Protein AF-A0A8T5B0B8-F1 (afdb_monomer_lite)

Secondary structure (DSSP, 8-state):
-HHHHTT--HHHHHHHHHHHHTTHHHHHHHHHHHHHHHHHHH-SHHHHHHHIIIIIHHHHHH-TTTHHHHHHHHTT-SSHHHHHHHHHHHHHHHHHHTT-GGG-------

Structure (mmCIF, N/CA/C/O backbone):
data_AF-A0A8T5B0B8-F1
#
_entry.id   AF-A0A8T5B0B8-F1
#
loop_
_atom_site.group_PDB
_atom_site.id
_atom_site.type_symbol
_atom_site.label_atom_id
_atom_site.label_alt_id
_atom_site.label_comp_id
_atom_site.label_asym_id
_atom_site.label_entity_id
_atom_site.label_seq_id
_atom_site.pdbx_PDB_ins_code
_atom_site.Cartn_x
_atom_site.Cartn_y
_atom_site.Cartn_z
_atom_site.occupancy
_atom_site.B_iso_or_equiv
_atom_site.auth_seq_id
_atom_site.auth_comp_id
_atom_site.auth_asym_id
_atom_site.auth_atom_id
_atom_site.pdbx_PDB_model_num
ATOM 1 N N . MET A 1 1 ? -1.898 -10.842 -10.927 1.00 92.19 1 MET A N 1
ATOM 2 C CA . MET A 1 1 ? -1.715 -9.387 -11.143 1.00 92.19 1 MET A CA 1
ATOM 3 C C . MET A 1 1 ? -0.298 -9.049 -11.597 1.00 92.19 1 MET A C 1
ATOM 5 O O . MET A 1 1 ? -0.144 -8.093 -12.342 1.00 92.19 1 MET A O 1
ATOM 9 N N . ASP A 1 2 ? 0.703 -9.860 -11.240 1.00 96.19 2 ASP A N 1
ATOM 10 C CA . ASP A 1 2 ? 2.120 -9.634 -11.567 1.00 96.19 2 ASP A CA 1
ATOM 11 C C . ASP A 1 2 ? 2.388 -9.333 -13.053 1.00 96.19 2 ASP A C 1
ATOM 13 O O . ASP A 1 2 ? 3.024 -8.327 -13.340 1.00 96.19 2 ASP A O 1
ATOM 17 N N . VAL A 1 3 ? 1.784 -10.089 -13.983 1.00 97.06 3 VAL A N 1
ATOM 18 C CA . VAL A 1 3 ? 1.947 -9.873 -15.439 1.00 97.06 3 VAL A CA 1
ATOM 19 C C . VAL A 1 3 ?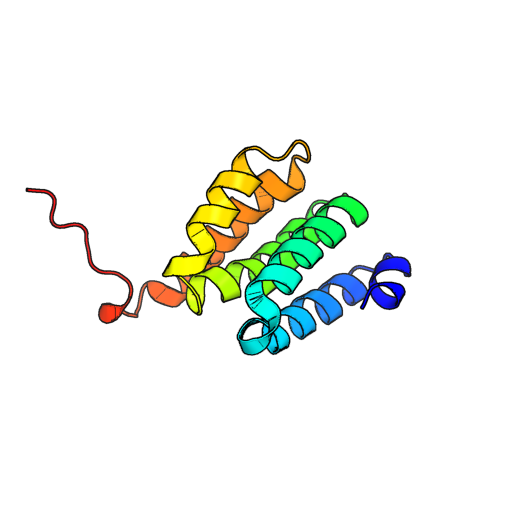 1.508 -8.479 -15.917 1.00 97.06 3 VAL A C 1
ATOM 21 O O . VAL A 1 3 ? 2.030 -7.966 -16.899 1.00 97.06 3 VAL A O 1
ATOM 24 N N . ILE A 1 4 ? 0.550 -7.847 -15.226 1.00 96.88 4 ILE A N 1
ATOM 25 C CA . ILE A 1 4 ? 0.096 -6.485 -15.543 1.00 96.88 4 ILE A CA 1
ATOM 26 C C . ILE A 1 4 ? 1.134 -5.468 -15.050 1.00 96.88 4 ILE A C 1
ATOM 28 O O . ILE A 1 4 ? 1.401 -4.484 -15.733 1.00 96.88 4 ILE A O 1
ATOM 32 N N . ILE A 1 5 ? 1.738 -5.715 -13.883 1.00 97.19 5 ILE A N 1
ATOM 33 C CA . ILE A 1 5 ? 2.814 -4.876 -13.339 1.00 97.19 5 ILE A CA 1
ATOM 34 C C . ILE A 1 5 ? 4.102 -5.015 -14.159 1.00 97.19 5 ILE A C 1
ATOM 36 O O . ILE A 1 5 ? 4.807 -4.027 -14.338 1.00 97.19 5 ILE A O 1
ATOM 40 N N . ASP A 1 6 ? 4.384 -6.204 -14.699 1.00 96.44 6 ASP A N 1
ATOM 41 C CA . ASP A 1 6 ? 5.529 -6.465 -15.588 1.00 96.44 6 ASP A CA 1
ATOM 42 C C . ASP A 1 6 ? 5.501 -5.652 -16.889 1.00 96.44 6 ASP A C 1
ATOM 44 O O . ASP A 1 6 ? 6.539 -5.459 -17.512 1.00 96.44 6 ASP A O 1
ATOM 48 N N . TYR A 1 7 ? 4.335 -5.147 -17.299 1.00 94.25 7 TYR A N 1
ATOM 49 C CA . TYR A 1 7 ? 4.229 -4.248 -18.450 1.00 94.25 7 TYR A CA 1
ATOM 50 C C . TYR A 1 7 ? 4.742 -2.824 -18.146 1.00 94.25 7 TYR A C 1
ATOM 52 O O . TYR A 1 7 ? 4.895 -2.015 -19.058 1.00 94.25 7 TYR A O 1
ATOM 60 N N . GLU A 1 8 ? 4.999 -2.501 -16.872 1.00 91.62 8 GLU A N 1
ATOM 61 C CA . GLU A 1 8 ? 5.573 -1.233 -16.385 1.00 91.62 8 GLU A CA 1
ATOM 62 C C . GLU A 1 8 ? 4.829 0.052 -16.801 1.00 91.62 8 GLU A C 1
ATOM 64 O O . GLU A 1 8 ? 5.358 1.164 -16.692 1.00 91.62 8 GLU A O 1
ATOM 69 N N . ALA A 1 9 ? 3.575 -0.078 -17.231 1.00 95.12 9 ALA A N 1
ATOM 70 C CA . ALA A 1 9 ? 2.720 1.047 -17.574 1.00 95.12 9 ALA A CA 1
ATOM 71 C C . ALA A 1 9 ? 1.973 1.584 -16.347 1.00 95.12 9 ALA A C 1
ATOM 73 O O . ALA A 1 9 ? 1.560 0.826 -15.464 1.00 95.12 9 ALA A O 1
ATOM 74 N N . ILE A 1 10 ? 1.746 2.900 -16.317 1.00 97.31 10 ILE A N 1
ATOM 75 C CA . ILE A 1 10 ? 1.033 3.591 -15.228 1.00 97.31 10 ILE A CA 1
ATOM 76 C C . ILE A 1 10 ? -0.358 2.976 -15.033 1.00 97.31 10 ILE A C 1
ATOM 78 O O . ILE A 1 10 ? -0.783 2.703 -13.909 1.00 97.31 10 ILE A O 1
ATOM 82 N N . GLU A 1 11 ? -1.040 2.698 -16.140 1.00 97.19 11 GLU A N 1
ATOM 83 C CA . GLU A 1 11 ? -2.368 2.098 -16.202 1.00 97.19 11 GLU A CA 1
ATOM 84 C C . GLU A 1 11 ? -2.390 0.714 -15.546 1.00 97.19 11 GLU A C 1
ATOM 86 O O . GLU A 1 11 ? -3.371 0.355 -14.893 1.00 97.19 11 GLU A O 1
ATOM 91 N N . GLY A 1 12 ? -1.291 -0.039 -15.648 1.00 98.00 12 GLY A N 1
ATOM 92 C CA . GLY A 1 12 ? -1.150 -1.342 -15.008 1.00 98.00 12 GLY A CA 1
ATOM 93 C C . GLY A 1 12 ? -1.227 -1.243 -13.486 1.00 98.00 12 GLY A C 1
ATOM 94 O O . GLY A 1 12 ? -1.989 -1.977 -12.855 1.00 98.00 12 GLY A O 1
ATOM 95 N N . PHE A 1 13 ? -0.529 -0.272 -12.893 1.00 98.19 13 PHE A N 1
ATOM 96 C CA . PHE A 1 13 ? -0.603 -0.010 -11.452 1.00 98.19 13 PHE A CA 1
ATOM 97 C C . PHE A 1 13 ? -1.989 0.476 -11.021 1.00 98.19 13 PHE A C 1
ATOM 99 O O . PHE A 1 13 ? -2.443 0.126 -9.932 1.00 98.19 13 PHE A O 1
ATOM 106 N N . VAL A 1 14 ? -2.686 1.246 -11.865 1.00 98.06 14 VAL A N 1
ATOM 107 C CA . VAL A 1 14 ? -4.067 1.677 -11.591 1.00 98.06 14 VAL A CA 1
ATOM 108 C C . VAL A 1 14 ? -5.014 0.479 -11.543 1.00 98.06 14 VAL A C 1
ATOM 110 O O . VAL A 1 14 ? -5.770 0.342 -10.579 1.00 98.06 14 VAL A O 1
ATOM 113 N N . ILE A 1 15 ? -4.953 -0.395 -12.553 1.00 98.25 15 ILE A N 1
ATOM 114 C CA . ILE A 1 15 ? -5.786 -1.603 -12.644 1.00 98.25 15 ILE A CA 1
ATOM 115 C C . ILE A 1 15 ? -5.512 -2.519 -11.452 1.00 98.25 15 ILE A C 1
ATOM 117 O O . ILE A 1 15 ? -6.441 -2.954 -10.772 1.00 98.25 15 ILE A O 1
ATOM 121 N N . VAL A 1 16 ? -4.238 -2.780 -11.163 1.00 98.19 16 VAL A N 1
ATOM 122 C CA . VAL A 1 16 ? -3.838 -3.665 -10.065 1.00 98.19 16 VAL A CA 1
ATOM 123 C C . VAL A 1 16 ? -4.199 -3.073 -8.710 1.00 98.19 16 VAL A C 1
ATOM 125 O O . VAL A 1 16 ? -4.775 -3.777 -7.888 1.00 98.19 16 VAL A O 1
ATOM 128 N N . GLY A 1 17 ? -3.956 -1.781 -8.484 1.00 97.88 17 GLY A N 1
ATOM 129 C CA . GLY A 1 17 ? -4.363 -1.114 -7.249 1.00 97.88 17 GLY A CA 1
ATOM 130 C C . GLY A 1 17 ? -5.871 -1.208 -7.011 1.00 97.88 17 GLY A C 1
ATOM 131 O O . GLY A 1 17 ? -6.294 -1.410 -5.877 1.00 97.88 17 GLY A O 1
ATOM 132 N N . GLN A 1 18 ? -6.684 -1.115 -8.069 1.00 98.06 18 GLN A N 1
ATOM 133 C CA . GLN A 1 18 ? -8.135 -1.280 -7.962 1.00 98.06 18 GLN A CA 1
ATOM 134 C C . GLN A 1 18 ? -8.536 -2.729 -7.671 1.00 98.06 18 GLN A C 1
ATOM 136 O O . GLN A 1 18 ? -9.415 -2.966 -6.846 1.00 98.06 18 GLN A O 1
ATOM 141 N N . ALA A 1 19 ? -7.890 -3.692 -8.326 1.00 98.19 19 ALA A N 1
ATOM 142 C CA . ALA A 1 19 ? -8.165 -5.105 -8.110 1.00 98.19 19 ALA A CA 1
ATOM 143 C C . ALA A 1 19 ? -7.778 -5.555 -6.691 1.00 98.19 19 ALA A C 1
ATOM 145 O O . ALA A 1 19 ? -8.498 -6.340 -6.083 1.00 98.19 19 ALA A O 1
ATOM 146 N N . LEU A 1 20 ? -6.689 -5.013 -6.136 1.00 98.38 20 LEU A N 1
ATOM 147 C CA . LEU A 1 20 ? -6.275 -5.268 -4.756 1.00 98.38 20 LEU A CA 1
ATOM 148 C C . LEU A 1 20 ? -7.325 -4.810 -3.733 1.00 98.38 20 LEU A C 1
ATOM 150 O O . LEU A 1 20 ? -7.513 -5.497 -2.736 1.00 98.38 20 LEU A O 1
ATOM 154 N N . ILE A 1 21 ? -8.048 -3.710 -3.984 1.00 98.19 21 ILE A N 1
ATOM 155 C CA . ILE A 1 21 ? -9.147 -3.275 -3.101 1.00 98.19 21 ILE A CA 1
ATOM 156 C C . ILE A 1 21 ? -10.223 -4.362 -3.010 1.00 98.19 21 ILE A C 1
ATOM 158 O O . ILE A 1 21 ? -10.665 -4.698 -1.918 1.00 98.19 21 ILE A O 1
ATOM 162 N N . SER A 1 22 ? -10.612 -4.955 -4.142 1.00 97.50 22 SER A N 1
ATOM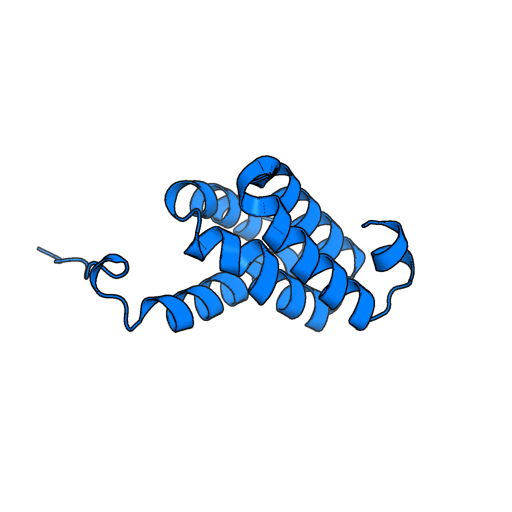 163 C CA . SER A 1 22 ? -11.636 -6.010 -4.184 1.00 97.50 22 SER A CA 1
ATOM 164 C C . SER A 1 22 ? -11.231 -7.302 -3.470 1.00 97.50 22 SER A C 1
ATOM 166 O O . SER A 1 22 ? -12.084 -8.153 -3.242 1.00 97.50 22 SER A O 1
ATOM 168 N N . LEU A 1 23 ? -9.948 -7.465 -3.138 1.00 97.81 23 LEU A N 1
ATOM 169 C CA . LEU A 1 23 ? -9.428 -8.627 -2.423 1.00 97.81 23 LEU A CA 1
ATOM 170 C C . LEU A 1 23 ? -9.227 -8.371 -0.925 1.00 97.81 23 LEU A C 1
ATOM 172 O O . LEU A 1 23 ? -9.005 -9.332 -0.196 1.00 97.81 23 LEU A O 1
ATOM 176 N N . LEU A 1 24 ? -9.313 -7.121 -0.454 1.00 96.88 24 LEU A N 1
ATOM 177 C CA . LEU A 1 24 ? -9.006 -6.762 0.938 1.00 96.88 24 LEU A CA 1
ATOM 178 C C . LEU A 1 24 ? -9.820 -7.561 1.959 1.00 96.88 24 LEU A C 1
ATOM 180 O O . LEU A 1 24 ? -9.252 -8.023 2.941 1.00 96.88 24 LEU A O 1
ATOM 184 N N . GLU A 1 25 ? -11.112 -7.771 1.693 1.00 96.06 25 GLU A N 1
ATOM 185 C CA . GLU A 1 25 ? -12.021 -8.458 2.619 1.00 96.06 25 GLU A CA 1
ATOM 186 C C . GLU A 1 25 ? -11.587 -9.900 2.920 1.00 96.06 25 GLU A C 1
ATOM 188 O O . GLU A 1 25 ? -11.728 -10.361 4.048 1.00 96.06 25 GLU A O 1
ATOM 193 N N . ASN A 1 26 ? -11.039 -10.604 1.926 1.00 96.81 26 ASN A N 1
ATOM 194 C CA . ASN A 1 26 ? -10.717 -12.029 2.043 1.00 96.81 26 ASN A CA 1
ATOM 195 C C . ASN A 1 26 ? -9.210 -12.302 2.141 1.00 96.81 26 ASN A C 1
ATOM 197 O O . ASN A 1 26 ? -8.810 -13.354 2.627 1.00 96.81 26 ASN A O 1
ATOM 201 N N . GLU A 1 27 ? -8.371 -11.375 1.677 1.00 97.94 27 GLU A N 1
ATOM 202 C CA . GLU A 1 27 ? -6.935 -11.591 1.461 1.00 97.94 27 GLU A CA 1
ATOM 203 C C . GLU A 1 27 ? -6.092 -10.421 2.001 1.00 97.94 27 GLU A C 1
ATOM 205 O O . GLU A 1 27 ? -5.064 -10.064 1.419 1.00 97.94 27 GLU A O 1
ATOM 210 N N . PHE A 1 28 ? -6.525 -9.798 3.105 1.00 98.25 28 PHE A N 1
ATOM 211 C CA . PHE A 1 28 ? -5.935 -8.577 3.672 1.00 98.25 28 PHE A CA 1
ATOM 212 C C . PHE A 1 28 ? -4.397 -8.588 3.703 1.00 98.25 28 PHE A C 1
ATOM 214 O O . PHE A 1 28 ? -3.752 -7.752 3.068 1.00 98.25 28 PHE A O 1
ATOM 221 N N . GLU A 1 29 ? -3.785 -9.559 4.388 1.00 98.19 29 GLU A N 1
ATOM 222 C CA . GLU A 1 29 ? -2.325 -9.625 4.536 1.00 98.19 29 GLU A CA 1
ATOM 223 C C . GLU A 1 29 ? -1.608 -9.768 3.183 1.00 98.19 29 GLU A C 1
ATOM 225 O O . GLU A 1 29 ? -0.604 -9.095 2.929 1.00 98.19 29 GLU A O 1
ATOM 230 N N . GLN A 1 30 ? -2.144 -10.588 2.275 1.00 98.38 30 GLN A N 1
ATOM 231 C CA . GLN A 1 30 ? -1.572 -10.759 0.938 1.00 98.38 30 GLN A CA 1
ATOM 232 C C . GLN A 1 30 ? -1.666 -9.465 0.126 1.00 98.38 30 GLN A C 1
ATOM 234 O O . GLN A 1 30 ? -0.719 -9.116 -0.584 1.00 98.38 30 GLN A O 1
ATOM 239 N N . VAL A 1 31 ? -2.765 -8.717 0.259 1.00 98.62 31 VAL A N 1
ATOM 240 C CA . VAL A 1 31 ? -2.921 -7.405 -0.379 1.00 98.62 31 VAL A CA 1
ATOM 241 C C . VAL A 1 31 ? -1.890 -6.411 0.151 1.00 98.62 31 VAL A C 1
ATOM 243 O O . VAL A 1 31 ? -1.276 -5.700 -0.652 1.00 98.62 31 VAL A O 1
ATOM 246 N N . ILE A 1 32 ? -1.646 -6.364 1.464 1.00 98.50 32 ILE A N 1
ATOM 247 C CA . ILE A 1 32 ? -0.626 -5.478 2.044 1.00 98.50 32 ILE A CA 1
ATOM 248 C C . ILE A 1 32 ? 0.771 -5.842 1.518 1.00 98.50 32 ILE A C 1
ATOM 250 O O . ILE A 1 32 ? 1.505 -4.961 1.051 1.00 98.50 32 ILE A O 1
ATOM 254 N N . TRP A 1 33 ? 1.119 -7.131 1.497 1.00 98.50 33 TRP A N 1
ATOM 255 C CA . TRP A 1 33 ? 2.396 -7.601 0.952 1.00 98.50 33 TRP A CA 1
ATOM 256 C C . TRP A 1 33 ? 2.568 -7.282 -0.531 1.00 98.50 33 TRP A C 1
ATOM 258 O O . TRP A 1 33 ? 3.600 -6.731 -0.925 1.00 98.50 33 TRP A O 1
ATOM 268 N N . LYS A 1 34 ? 1.553 -7.560 -1.354 1.00 98.44 34 LYS A N 1
ATOM 269 C CA . LYS A 1 34 ? 1.589 -7.251 -2.789 1.00 98.44 34 LYS A CA 1
ATOM 270 C C . LYS A 1 34 ? 1.653 -5.755 -3.056 1.00 98.44 34 LYS A C 1
ATOM 272 O O . LYS A 1 34 ? 2.378 -5.327 -3.949 1.00 98.44 34 LYS A O 1
ATOM 277 N N . SER A 1 35 ? 0.986 -4.946 -2.239 1.00 98.62 35 SER A N 1
ATOM 278 C CA . SER A 1 35 ? 1.092 -3.486 -2.317 1.00 98.62 35 SER A CA 1
ATOM 279 C C . SER A 1 35 ? 2.538 -3.027 -2.126 1.00 98.62 35 SER A C 1
ATOM 281 O O . SER A 1 35 ? 3.045 -2.245 -2.930 1.00 98.62 35 SER A O 1
ATOM 283 N N . ARG A 1 36 ? 3.239 -3.562 -1.119 1.00 98.62 36 ARG A N 1
ATOM 284 C CA . ARG A 1 36 ? 4.669 -3.293 -0.923 1.00 98.62 36 ARG A CA 1
ATOM 285 C C . ARG A 1 36 ? 5.508 -3.773 -2.106 1.00 98.62 36 ARG A C 1
ATOM 287 O O . ARG A 1 36 ? 6.340 -3.013 -2.596 1.00 98.62 36 ARG A O 1
ATOM 294 N N . GLU A 1 37 ? 5.306 -5.012 -2.553 1.00 98.56 37 GLU A N 1
ATOM 295 C CA . GLU A 1 37 ? 6.045 -5.602 -3.678 1.00 98.56 37 GLU A CA 1
ATOM 296 C C . GLU A 1 37 ? 5.940 -4.722 -4.930 1.00 98.56 37 GLU A C 1
ATOM 298 O O . GLU A 1 37 ? 6.952 -4.380 -5.540 1.00 98.56 37 GLU A O 1
ATOM 303 N N . TYR A 1 38 ? 4.729 -4.284 -5.273 1.00 98.62 38 TYR A N 1
ATOM 304 C CA . TYR A 1 38 ? 4.488 -3.460 -6.454 1.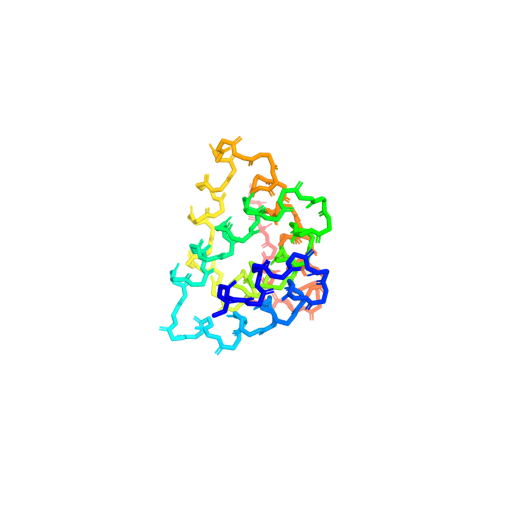00 98.62 38 TYR A CA 1
ATOM 305 C C . TYR A 1 38 ? 5.031 -2.039 -6.316 1.00 98.62 38 TYR A C 1
ATOM 307 O O . TYR A 1 38 ? 5.520 -1.491 -7.303 1.00 98.62 38 TYR A O 1
ATOM 315 N N . ILE A 1 39 ? 5.025 -1.459 -5.112 1.00 98.62 39 ILE A N 1
ATOM 316 C CA . ILE A 1 39 ? 5.695 -0.176 -4.853 1.00 98.62 39 ILE A CA 1
ATOM 317 C C . ILE A 1 39 ? 7.205 -0.299 -5.077 1.00 98.62 39 ILE A C 1
ATOM 319 O O . ILE A 1 39 ? 7.793 0.549 -5.750 1.00 98.62 39 ILE A O 1
ATOM 323 N N . VAL A 1 40 ? 7.828 -1.353 -4.542 1.00 98.50 40 VAL A N 1
ATOM 324 C CA . VAL A 1 40 ? 9.268 -1.601 -4.710 1.00 98.50 40 VAL A CA 1
ATOM 325 C C . VAL A 1 40 ? 9.608 -1.828 -6.181 1.00 98.50 40 VAL A C 1
ATOM 327 O O . VAL A 1 40 ? 10.557 -1.232 -6.679 1.00 98.50 40 VAL A O 1
ATOM 330 N N . LYS A 1 41 ? 8.815 -2.643 -6.880 1.00 97.94 41 LYS A N 1
ATOM 331 C CA . LYS A 1 41 ? 9.022 -2.968 -8.294 1.00 97.94 41 LYS A CA 1
ATOM 332 C C . LYS A 1 41 ? 8.841 -1.764 -9.214 1.00 97.94 41 LYS A C 1
ATOM 334 O O . LYS A 1 41 ? 9.603 -1.598 -10.156 1.00 97.94 41 LYS A O 1
ATOM 339 N N . GLY A 1 42 ? 7.838 -0.929 -8.952 1.00 97.19 42 GLY A N 1
ATOM 340 C CA . GLY A 1 42 ? 7.544 0.222 -9.798 1.00 97.19 42 GLY A CA 1
ATOM 341 C C . GLY A 1 42 ? 8.501 1.406 -9.627 1.00 97.19 42 GLY A C 1
ATOM 342 O O . GLY A 1 42 ? 8.569 2.226 -10.537 1.00 97.19 42 GLY A O 1
ATOM 343 N N . ASP A 1 43 ? 9.196 1.506 -8.483 1.00 97.31 43 ASP A N 1
ATOM 344 C CA . ASP A 1 43 ? 10.269 2.467 -8.127 1.00 97.31 43 ASP A CA 1
ATOM 345 C C . ASP A 1 43 ? 10.108 3.911 -8.655 1.00 97.31 43 ASP A C 1
ATOM 347 O O . ASP A 1 43 ? 11.064 4.617 -8.982 1.00 97.31 43 ASP A O 1
ATOM 351 N N . LYS A 1 44 ? 8.868 4.389 -8.746 1.00 97.25 44 LYS A N 1
ATOM 352 C CA . LYS A 1 44 ? 8.522 5.709 -9.282 1.00 97.25 44 LYS A CA 1
ATOM 353 C C . LYS A 1 44 ? 7.519 6.379 -8.363 1.00 97.25 44 LYS A C 1
ATOM 355 O O . LYS A 1 44 ? 6.704 5.725 -7.715 1.00 97.25 44 LYS A O 1
ATOM 360 N N . TRP A 1 45 ? 7.563 7.709 -8.327 1.00 96.94 45 TRP A N 1
ATOM 361 C CA . TRP A 1 45 ? 6.757 8.492 -7.392 1.00 96.94 45 TRP A CA 1
ATOM 362 C C . TRP A 1 45 ? 5.251 8.234 -7.552 1.00 96.94 45 TRP A C 1
ATOM 364 O O . TRP A 1 45 ? 4.545 8.021 -6.575 1.00 96.94 45 TRP A O 1
ATOM 374 N N . TYR A 1 46 ? 4.775 8.135 -8.792 1.00 96.88 46 TYR A N 1
ATOM 375 C CA . TYR A 1 46 ? 3.359 7.908 -9.061 1.00 96.88 46 TYR A CA 1
ATOM 376 C C . TYR A 1 46 ? 2.890 6.512 -8.634 1.00 96.88 46 TYR A C 1
ATOM 378 O O . TYR A 1 46 ? 1.703 6.317 -8.403 1.00 96.88 46 TYR A O 1
ATOM 386 N N . VAL A 1 47 ? 3.788 5.526 -8.519 1.00 98.12 47 VAL A N 1
ATOM 387 C CA . VAL A 1 47 ? 3.407 4.157 -8.143 1.00 98.12 47 VAL A CA 1
ATOM 388 C C . VAL A 1 47 ? 2.990 4.114 -6.680 1.00 98.12 47 VAL A C 1
ATOM 390 O O . VAL A 1 47 ? 1.946 3.547 -6.357 1.00 98.12 47 VAL A O 1
ATOM 393 N N . TYR A 1 48 ? 3.768 4.743 -5.795 1.00 97.50 48 TYR A N 1
ATOM 394 C CA . TYR A 1 48 ? 3.416 4.781 -4.378 1.00 97.50 48 TYR A CA 1
ATOM 395 C C . TYR A 1 48 ? 2.189 5.659 -4.116 1.00 97.50 48 TYR A C 1
ATOM 397 O O . TYR A 1 48 ? 1.434 5.342 -3.201 1.00 97.50 48 TYR A O 1
ATOM 405 N N . ASP A 1 49 ? 1.953 6.699 -4.925 1.00 98.12 49 ASP A N 1
ATOM 406 C CA . ASP A 1 49 ? 0.704 7.470 -4.878 1.00 98.12 49 ASP A CA 1
ATOM 407 C C . ASP A 1 49 ? -0.488 6.589 -5.293 1.00 98.12 49 ASP A C 1
ATOM 409 O O . ASP A 1 49 ? -1.469 6.472 -4.559 1.00 98.12 49 ASP A O 1
ATOM 413 N N . ILE A 1 50 ? -0.382 5.887 -6.429 1.00 98.44 50 ILE A N 1
ATOM 414 C CA . ILE A 1 50 ? -1.450 5.026 -6.962 1.00 98.44 50 ILE A CA 1
ATOM 415 C C . ILE A 1 50 ? -1.837 3.918 -5.983 1.00 98.44 50 ILE A C 1
ATOM 417 O O . ILE A 1 50 ? -3.032 3.714 -5.754 1.00 98.44 50 ILE A O 1
ATOM 421 N N . ILE A 1 51 ? -0.851 3.195 -5.447 1.00 98.44 51 ILE A N 1
ATOM 422 C CA . ILE A 1 51 ? -1.065 2.080 -4.514 1.00 98.44 51 ILE A CA 1
ATOM 423 C C . ILE A 1 51 ? -1.440 2.604 -3.120 1.00 98.44 51 ILE A C 1
ATOM 425 O O . ILE A 1 51 ? -2.316 2.042 -2.463 1.00 98.44 51 ILE A O 1
ATOM 429 N N . GLY A 1 52 ? -0.828 3.711 -2.690 1.00 98.06 52 GLY A N 1
ATOM 430 C CA . GLY A 1 52 ? -1.087 4.360 -1.407 1.00 98.06 52 GLY A CA 1
ATOM 431 C C . GLY A 1 52 ? -2.528 4.843 -1.257 1.00 98.06 52 GLY A C 1
ATOM 432 O O . GLY A 1 52 ? -3.150 4.562 -0.239 1.00 98.06 52 GLY A O 1
ATOM 433 N N . GLU A 1 53 ? -3.090 5.512 -2.269 1.00 97.56 53 GLU A N 1
ATOM 434 C CA . GLU A 1 53 ? -4.497 5.953 -2.238 1.00 97.56 53 GLU A CA 1
ATOM 435 C C . GLU A 1 53 ? -5.492 4.802 -2.447 1.00 97.56 53 GLU A C 1
ATOM 437 O O . GLU A 1 53 ? -6.668 4.927 -2.107 1.00 97.56 53 GLU A O 1
ATOM 442 N N . ARG A 1 54 ? -5.040 3.686 -3.032 1.00 97.38 54 ARG A N 1
ATOM 443 C CA . ARG A 1 54 ? -5.876 2.513 -3.304 1.00 97.38 54 ARG A CA 1
ATOM 444 C C . ARG A 1 54 ? -5.740 1.487 -2.193 1.00 97.38 54 ARG A C 1
ATOM 446 O O . ARG A 1 54 ? -6.246 1.722 -1.105 1.00 97.38 54 ARG A O 1
ATOM 453 N N . SER A 1 55 ? -5.089 0.357 -2.447 1.00 97.62 55 SER A N 1
ATOM 454 C CA . SER A 1 55 ? -5.090 -0.791 -1.541 1.00 97.62 55 SER A CA 1
ATOM 455 C C . SER A 1 55 ? -4.706 -0.430 -0.104 1.00 97.62 55 SER A C 1
ATOM 457 O O . SER A 1 55 ? -5.381 -0.879 0.813 1.00 97.62 55 SER A O 1
ATOM 459 N N . LEU A 1 56 ? -3.705 0.432 0.114 1.00 98.38 56 LEU A N 1
ATOM 460 C CA . LEU A 1 56 ? -3.307 0.837 1.470 1.00 98.38 56 LEU A CA 1
ATOM 461 C C . LEU A 1 56 ? -4.291 1.831 2.108 1.00 98.38 56 LEU A C 1
ATOM 463 O O . LEU A 1 56 ? -4.603 1.723 3.292 1.00 98.38 56 LEU A O 1
ATOM 467 N N . GLY A 1 57 ? -4.790 2.797 1.337 1.00 97.94 57 GLY A N 1
ATOM 468 C CA . GLY A 1 57 ? -5.777 3.770 1.800 1.00 97.94 57 GLY A CA 1
ATOM 469 C C . GLY A 1 57 ? -7.098 3.106 2.183 1.00 97.94 57 GLY A C 1
ATOM 470 O O . GLY A 1 57 ? -7.628 3.370 3.259 1.00 97.94 57 GLY A O 1
ATOM 471 N N . TYR A 1 58 ? -7.603 2.205 1.340 1.00 97.69 58 TYR A N 1
ATOM 472 C CA . TYR A 1 58 ? -8.813 1.430 1.623 1.00 97.69 58 TYR A CA 1
ATOM 473 C C . TYR A 1 58 ? -8.604 0.412 2.743 1.00 97.69 58 TYR A C 1
ATOM 475 O O . TYR A 1 58 ? -9.481 0.299 3.591 1.00 97.69 58 TYR A O 1
ATOM 483 N N . ALA A 1 59 ? -7.434 -0.232 2.837 1.00 97.75 59 ALA A N 1
ATOM 484 C CA . ALA A 1 59 ? -7.093 -1.051 4.002 1.00 97.75 59 ALA A CA 1
ATOM 485 C C . ALA A 1 59 ? -7.275 -0.258 5.304 1.00 97.75 59 ALA A C 1
ATOM 487 O O . ALA A 1 59 ? -7.948 -0.722 6.218 1.00 97.75 59 ALA A O 1
ATOM 488 N N . LEU A 1 60 ? -6.779 0.983 5.367 1.00 96.00 60 LEU A N 1
ATOM 489 C CA . LEU A 1 60 ? -6.943 1.813 6.560 1.00 96.00 60 LEU A CA 1
ATOM 490 C C . LEU A 1 60 ? -8.404 2.240 6.809 1.00 96.00 60 LEU A C 1
ATOM 492 O O . LEU A 1 60 ? -8.807 2.383 7.961 1.00 96.00 60 LEU A O 1
ATOM 496 N N . VAL A 1 61 ? -9.199 2.460 5.756 1.00 94.25 61 VAL A N 1
ATOM 497 C CA . VAL A 1 61 ? -10.617 2.861 5.872 1.00 94.25 61 VAL A CA 1
ATOM 498 C C . VAL A 1 61 ? -11.518 1.706 6.320 1.00 94.25 61 VAL A C 1
ATOM 500 O O . VAL A 1 61 ? -12.437 1.939 7.113 1.00 94.25 61 VAL A O 1
ATOM 503 N N . ASP A 1 62 ? -11.277 0.502 5.806 1.00 93.88 62 ASP A N 1
ATOM 504 C CA . ASP A 1 62 ? -12.167 -0.654 5.960 1.00 93.88 62 ASP A CA 1
ATOM 505 C C . ASP A 1 62 ? -11.673 -1.640 7.035 1.00 93.88 62 ASP A C 1
ATOM 507 O O . ASP A 1 62 ? -12.487 -2.281 7.694 1.00 93.88 62 ASP A O 1
ATOM 511 N N . HIS A 1 63 ? -10.361 -1.679 7.290 1.00 95.00 63 HIS A N 1
ATOM 512 C CA . HIS A 1 63 ? -9.680 -2.577 8.233 1.00 95.00 63 HIS A CA 1
ATOM 513 C C . HIS A 1 63 ? -8.765 -1.782 9.180 1.00 95.00 63 HIS A C 1
ATOM 515 O O . HIS A 1 63 ? -7.551 -2.011 9.275 1.00 95.00 63 HIS A O 1
ATOM 521 N N . PHE A 1 64 ? -9.338 -0.783 9.862 1.00 92.50 64 PHE A N 1
ATOM 522 C CA . PHE A 1 64 ? -8.564 0.160 10.672 1.00 92.50 64 PHE A CA 1
ATOM 523 C C . PHE A 1 64 ? -7.780 -0.508 11.802 1.00 92.50 64 PHE A C 1
ATOM 525 O O . PHE A 1 64 ? -6.657 -0.101 12.049 1.00 92.50 64 PHE A O 1
ATOM 532 N N . ASP A 1 65 ? -8.314 -1.522 12.482 1.00 91.94 65 ASP A N 1
ATOM 533 C CA . ASP A 1 65 ? -7.598 -2.142 13.608 1.00 91.94 65 ASP A CA 1
ATOM 534 C C . ASP A 1 65 ? -6.407 -3.002 13.144 1.00 91.94 65 ASP A C 1
ATOM 536 O O . ASP A 1 65 ? -5.398 -3.124 13.843 1.00 91.94 65 ASP A O 1
ATOM 540 N N . GLU A 1 66 ? -6.482 -3.543 11.926 1.00 96.25 66 GLU A N 1
ATOM 541 C CA . GLU A 1 66 ? -5.471 -4.435 11.348 1.00 96.25 66 GLU A CA 1
ATOM 542 C C . GLU A 1 66 ? -4.342 -3.672 10.633 1.00 96.25 66 GLU A C 1
ATOM 544 O O . GLU A 1 66 ? -3.209 -4.148 10.564 1.00 96.25 66 GLU A O 1
ATOM 549 N N . THR A 1 67 ? -4.611 -2.469 10.117 1.00 97.06 67 THR A N 1
ATOM 550 C CA . THR A 1 67 ? -3.688 -1.732 9.229 1.00 97.06 67 THR A CA 1
ATOM 551 C C . THR A 1 67 ? -2.516 -1.004 9.931 1.00 97.06 67 THR A C 1
ATOM 553 O O . THR A 1 67 ? -1.387 -1.061 9.432 1.00 97.06 67 THR A O 1
ATOM 556 N N . PRO A 1 68 ? -2.680 -0.325 11.086 1.00 97.50 68 PRO A N 1
ATOM 557 C CA . PRO A 1 68 ? -1.616 0.429 11.749 1.00 97.50 68 PRO A CA 1
ATOM 558 C C . PRO A 1 68 ? -0.364 -0.384 12.115 1.00 97.50 68 PRO A C 1
ATOM 560 O O . PRO A 1 68 ? 0.734 0.166 11.980 1.00 97.50 68 PRO A O 1
ATOM 563 N N . PRO A 1 69 ? -0.445 -1.660 12.552 1.00 97.69 69 PRO A N 1
ATOM 564 C CA . PRO A 1 69 ? 0.740 -2.500 12.726 1.00 97.69 69 PRO A CA 1
ATOM 565 C C . PRO A 1 69 ? 1.584 -2.626 11.448 1.00 97.69 69 PRO A C 1
ATOM 567 O O . PRO A 1 69 ? 2.804 -2.446 11.505 1.00 97.69 69 PRO A O 1
ATOM 570 N N . TRP A 1 70 ? 0.945 -2.829 10.291 1.00 98.44 70 TRP A N 1
ATOM 571 C CA . TRP A 1 70 ? 1.626 -2.870 8.993 1.00 98.44 70 TRP A CA 1
ATOM 572 C C . TRP A 1 70 ? 2.255 -1.532 8.633 1.00 98.44 70 TRP A C 1
ATOM 574 O O . TRP A 1 70 ? 3.393 -1.488 8.175 1.00 98.44 70 TRP A O 1
ATOM 584 N N . PHE A 1 71 ? 1.568 -0.420 8.898 1.00 98.44 71 PHE A N 1
ATOM 585 C CA . PHE A 1 71 ? 2.116 0.906 8.602 1.00 98.44 71 PHE A CA 1
ATOM 586 C C . PHE A 1 71 ? 3.312 1.246 9.491 1.00 98.44 71 PHE A C 1
ATOM 588 O O . PHE A 1 71 ? 4.297 1.802 9.005 1.00 98.44 71 PHE A O 1
ATOM 595 N N . LYS A 1 72 ? 3.297 0.847 10.770 1.00 98.31 72 LYS A N 1
ATOM 596 C CA . LYS A 1 72 ? 4.476 0.945 11.649 1.00 98.31 72 LYS A CA 1
ATOM 597 C C . LYS A 1 72 ? 5.666 0.165 11.091 1.00 98.31 72 LYS A C 1
ATOM 599 O O . LYS A 1 72 ? 6.804 0.611 11.246 1.00 98.31 72 LYS A O 1
ATOM 604 N N . TRP A 1 73 ? 5.410 -0.981 10.463 1.00 98.25 73 TRP A N 1
ATOM 605 C CA . TRP A 1 73 ? 6.438 -1.755 9.777 1.00 98.25 73 TRP A CA 1
ATOM 606 C C . TRP A 1 73 ? 6.907 -1.061 8.484 1.00 98.25 73 TRP A C 1
ATOM 608 O O . TRP A 1 73 ? 8.108 -0.854 8.320 1.00 98.25 73 TRP A O 1
ATOM 618 N N . PHE A 1 74 ? 5.993 -0.571 7.639 1.00 98.56 74 PHE A N 1
ATOM 619 C CA . PHE A 1 74 ? 6.317 0.149 6.394 1.00 98.56 74 PHE A CA 1
ATOM 620 C C . PHE A 1 74 ? 7.134 1.419 6.638 1.00 98.56 74 PHE A C 1
ATOM 622 O O . PHE A 1 74 ? 8.020 1.735 5.851 1.00 98.56 74 PHE A O 1
ATOM 629 N N . LEU A 1 75 ? 6.896 2.140 7.737 1.00 98.56 75 LEU A N 1
ATOM 630 C CA . LEU A 1 75 ? 7.681 3.326 8.106 1.00 98.56 75 LEU A CA 1
ATOM 631 C C . LEU A 1 75 ? 9.161 3.014 8.384 1.00 98.56 75 LEU A C 1
ATOM 633 O O . LEU A 1 75 ? 9.993 3.922 8.332 1.00 98.56 75 LEU A O 1
ATOM 637 N N . LYS A 1 76 ? 9.495 1.749 8.656 1.00 98.44 76 LYS A N 1
ATOM 638 C CA . LYS A 1 76 ? 10.865 1.257 8.857 1.00 98.44 76 LYS A CA 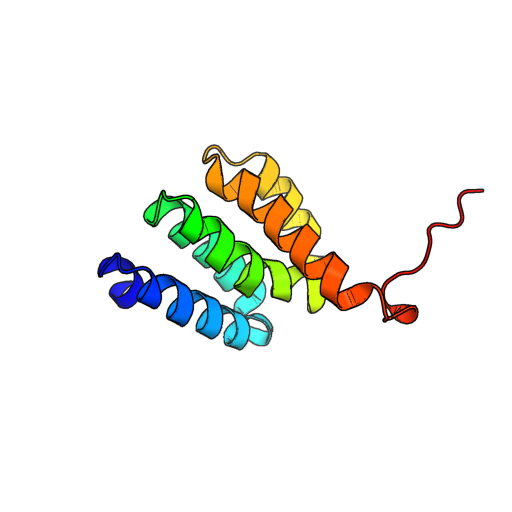1
ATOM 639 C C . LYS A 1 76 ? 11.426 0.538 7.630 1.00 98.44 76 LYS A C 1
ATOM 641 O O . LYS A 1 76 ? 12.555 0.061 7.691 1.00 98.44 76 LYS A O 1
ATOM 646 N N . ASP A 1 77 ? 10.656 0.444 6.548 1.00 98.50 77 ASP A N 1
ATOM 647 C CA . ASP A 1 77 ? 11.084 -0.233 5.329 1.00 98.50 77 ASP A CA 1
ATOM 648 C C . ASP A 1 77 ? 12.335 0.425 4.746 1.00 98.50 77 ASP A C 1
ATOM 650 O O . ASP A 1 77 ? 12.488 1.641 4.846 1.00 98.50 77 ASP A O 1
ATOM 654 N N . GLU A 1 78 ? 13.214 -0.340 4.103 1.00 97.94 78 GLU A N 1
ATOM 655 C CA . GLU A 1 78 ? 14.413 0.186 3.440 1.00 97.94 78 GLU A CA 1
ATOM 656 C C . GLU A 1 78 ? 14.061 1.028 2.204 1.00 97.94 78 GLU A C 1
ATOM 658 O O . GLU A 1 78 ? 14.716 2.039 1.913 1.00 97.94 78 GLU A O 1
ATOM 663 N N . ASN A 1 79 ? 12.968 0.689 1.515 1.00 98.50 79 ASN A N 1
ATOM 664 C CA . ASN A 1 79 ? 12.510 1.405 0.338 1.00 98.50 79 ASN A CA 1
ATOM 665 C C . ASN A 1 79 ? 11.775 2.702 0.723 1.00 98.50 79 ASN A C 1
ATOM 667 O O . ASN A 1 79 ? 10.760 2.717 1.424 1.00 98.50 79 ASN A O 1
ATOM 671 N N . LYS A 1 80 ? 12.276 3.833 0.213 1.00 98.44 80 LYS A N 1
ATOM 672 C CA . LYS A 1 80 ? 11.731 5.167 0.511 1.00 98.44 80 LYS A CA 1
ATOM 673 C C . LYS A 1 80 ? 10.288 5.364 0.042 1.00 98.44 80 LYS A C 1
ATOM 675 O O . LYS A 1 80 ? 9.574 6.169 0.634 1.00 98.44 80 LYS A O 1
ATOM 680 N N . TRP A 1 81 ? 9.865 4.665 -1.005 1.00 98.62 81 TRP A N 1
ATOM 681 C CA . TRP A 1 81 ? 8.519 4.770 -1.556 1.00 98.62 81 TRP A CA 1
ATOM 682 C C . TRP A 1 81 ? 7.504 4.001 -0.717 1.00 98.62 81 TRP A C 1
ATOM 684 O O . TRP A 1 81 ? 6.408 4.509 -0.507 1.00 98.62 81 TRP A O 1
ATOM 694 N N . VAL A 1 82 ? 7.900 2.862 -0.139 1.00 98.81 82 VAL A N 1
ATOM 695 C CA . VAL A 1 82 ? 7.091 2.138 0.858 1.00 98.81 82 VAL A CA 1
ATOM 696 C C . VAL A 1 82 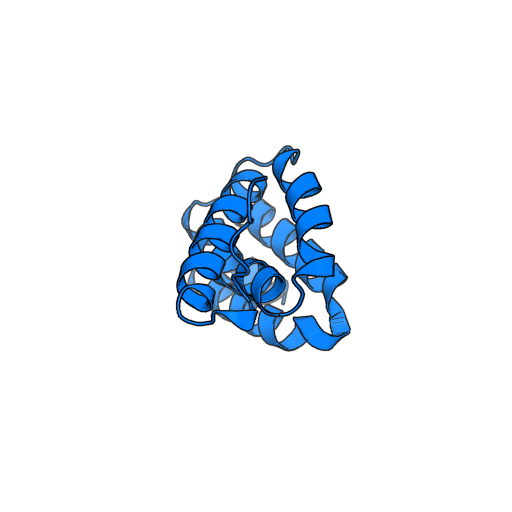? 6.880 3.002 2.105 1.00 98.81 82 VAL A C 1
ATOM 698 O O . VAL A 1 82 ? 5.761 3.133 2.593 1.00 98.81 82 VAL A O 1
ATOM 701 N N . ARG A 1 83 ? 7.926 3.695 2.579 1.00 98.69 83 ARG A N 1
ATOM 702 C CA . ARG A 1 83 ? 7.771 4.664 3.680 1.00 98.69 83 ARG A CA 1
ATOM 703 C C . ARG A 1 83 ? 6.815 5.806 3.313 1.00 98.69 83 ARG A C 1
ATOM 705 O O . ARG A 1 83 ? 5.993 6.211 4.130 1.00 98.69 83 ARG A O 1
ATOM 712 N N . ARG A 1 84 ? 6.912 6.338 2.087 1.00 98.44 84 ARG A N 1
ATOM 713 C CA . ARG A 1 84 ? 6.068 7.451 1.616 1.00 98.44 84 ARG A CA 1
ATOM 714 C C . ARG A 1 84 ? 4.608 7.066 1.400 1.00 98.44 84 ARG A C 1
ATOM 716 O O . A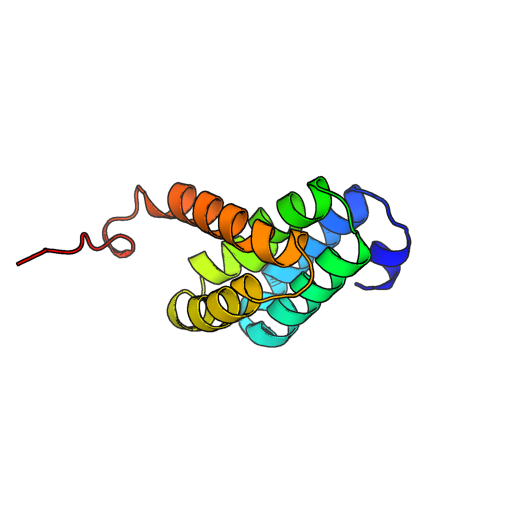RG A 1 84 ? 3.741 7.893 1.682 1.00 98.44 84 ARG A O 1
ATOM 723 N N . SER A 1 85 ? 4.321 5.843 0.958 1.00 98.62 85 SER A N 1
ATOM 724 C CA . SER A 1 85 ? 2.944 5.400 0.708 1.00 98.62 85 SER A CA 1
ATOM 725 C C . SER A 1 85 ? 2.078 5.413 1.967 1.00 98.62 85 SER A C 1
ATOM 727 O O . SER A 1 85 ? 0.874 5.621 1.862 1.00 98.62 85 SER A O 1
ATOM 729 N N . VAL A 1 86 ? 2.675 5.271 3.157 1.00 98.62 86 VAL A N 1
ATOM 730 C CA . VAL A 1 86 ? 1.967 5.415 4.442 1.00 98.62 86 VAL A CA 1
ATOM 731 C C . VAL A 1 86 ? 1.350 6.810 4.579 1.00 98.62 86 VAL A C 1
ATOM 733 O O . VAL A 1 86 ? 0.188 6.937 4.953 1.00 98.62 86 VAL A O 1
ATOM 736 N N . GLY A 1 87 ? 2.094 7.862 4.224 1.00 98.06 87 GLY A N 1
ATOM 737 C CA . GLY A 1 87 ? 1.584 9.236 4.263 1.00 98.06 87 GLY A CA 1
ATOM 738 C C . GLY A 1 87 ? 0.427 9.456 3.287 1.00 98.06 87 GLY A C 1
ATOM 739 O O . GLY A 1 87 ? -0.555 10.109 3.633 1.00 98.06 87 GLY A O 1
ATOM 740 N N . VAL A 1 88 ? 0.508 8.854 2.097 1.00 98.25 88 VAL A N 1
ATOM 741 C CA . VAL A 1 88 ? -0.568 8.891 1.094 1.00 98.25 88 VAL A CA 1
ATOM 742 C C . VAL A 1 88 ? -1.823 8.186 1.604 1.00 98.25 88 VAL A C 1
ATOM 744 O O . VAL A 1 88 ? -2.912 8.752 1.531 1.00 98.25 88 VAL A O 1
ATOM 747 N N . ALA A 1 89 ? -1.679 6.989 2.175 1.00 98.25 89 ALA A N 1
ATOM 748 C CA . ALA A 1 89 ? -2.798 6.230 2.724 1.00 98.25 89 ALA A CA 1
ATOM 749 C C . ALA A 1 89 ? -3.496 6.981 3.871 1.00 98.25 89 ALA A C 1
ATOM 751 O O . ALA A 1 89 ? -4.723 7.033 3.916 1.00 98.25 89 ALA A O 1
ATOM 752 N N . ILE A 1 90 ? -2.730 7.628 4.758 1.00 96.44 90 ILE A N 1
ATOM 753 C CA . ILE A 1 90 ? -3.273 8.457 5.848 1.00 96.44 90 ILE A CA 1
ATOM 754 C C . ILE A 1 90 ? -3.992 9.698 5.299 1.00 96.44 90 ILE A C 1
ATOM 756 O O . ILE A 1 90 ? -5.086 10.026 5.757 1.00 96.44 90 ILE A O 1
ATOM 760 N N . HIS A 1 91 ? -3.412 10.377 4.304 1.00 95.88 91 HIS A N 1
ATOM 761 C CA . HIS A 1 91 ? -4.046 11.529 3.650 1.00 95.88 91 HIS A CA 1
ATOM 762 C C . HIS A 1 91 ? -5.367 11.144 2.978 1.00 95.88 91 HIS A C 1
ATOM 764 O O . HIS A 1 91 ? -6.370 11.850 3.107 1.00 95.88 91 HIS A O 1
ATOM 770 N N . PHE A 1 92 ? -5.384 9.998 2.296 1.00 95.62 92 PHE A N 1
ATOM 771 C CA . PHE A 1 92 ? -6.587 9.428 1.702 1.00 95.62 92 PHE A CA 1
ATOM 772 C C . PHE A 1 92 ? -7.642 9.089 2.764 1.00 95.62 92 PHE A C 1
ATOM 774 O O . PHE A 1 92 ? -8.798 9.499 2.630 1.00 95.62 92 PHE A O 1
ATOM 781 N N . PHE A 1 93 ? -7.240 8.392 3.831 1.00 93.88 93 PHE A N 1
ATOM 782 C CA . PHE A 1 93 ? -8.109 8.039 4.952 1.00 93.88 93 PHE A CA 1
ATOM 783 C C . PHE A 1 93 ? -8.767 9.279 5.552 1.00 93.88 93 PHE A C 1
ATOM 785 O O . PHE A 1 93 ? -9.994 9.328 5.621 1.00 93.88 93 PHE A O 1
ATOM 792 N N . GLY A 1 94 ? -7.978 10.309 5.885 1.00 90.81 94 GLY A N 1
ATOM 793 C CA . GLY A 1 94 ? -8.477 11.567 6.442 1.00 90.81 94 GLY A CA 1
ATOM 794 C C . GLY A 1 94 ? -9.621 12.143 5.608 1.00 90.81 94 GLY A C 1
ATOM 795 O O . GLY A 1 94 ? -10.728 12.308 6.110 1.00 90.81 94 GLY A O 1
ATOM 796 N N . LYS A 1 95 ? -9.420 12.317 4.296 1.00 88.94 95 LYS A N 1
ATOM 797 C CA . LYS A 1 95 ? -10.466 12.818 3.380 1.00 88.94 95 LYS A CA 1
ATOM 798 C C . LYS A 1 95 ? -11.767 12.006 3.392 1.00 88.94 95 LYS A C 1
ATOM 800 O O . LYS A 1 95 ? -12.814 12.549 3.064 1.00 88.94 95 LYS A O 1
ATOM 805 N N . ARG A 1 96 ? -11.709 10.709 3.705 1.00 86.12 96 ARG A N 1
ATOM 806 C CA . ARG A 1 96 ? -12.858 9.786 3.675 1.00 86.12 96 ARG A CA 1
ATOM 807 C C . ARG A 1 96 ? -13.585 9.670 5.012 1.00 86.12 96 ARG A C 1
ATOM 809 O O . ARG A 1 96 ? -14.742 9.242 5.017 1.00 86.12 96 ARG A O 1
ATOM 816 N N . VAL A 1 97 ? -12.925 10.010 6.119 1.00 81.19 97 VAL A N 1
ATOM 817 C CA . VAL A 1 97 ? -13.504 9.903 7.466 1.00 81.19 97 VAL A CA 1
ATOM 818 C C . VAL A 1 97 ? -13.871 11.245 8.092 1.00 81.19 97 VAL A C 1
ATOM 820 O O . VAL A 1 97 ? -14.655 11.240 9.030 1.00 81.19 97 VAL A O 1
ATOM 823 N N . LEU A 1 98 ? -13.385 12.377 7.564 1.00 67.75 98 LEU A N 1
ATOM 824 C CA . LEU A 1 98 ? -13.654 13.721 8.109 1.00 67.75 98 LEU A CA 1
ATOM 825 C C . LEU A 1 98 ? -15.146 14.024 8.342 1.00 67.75 98 LEU A C 1
ATOM 827 O O . LEU A 1 98 ? -15.479 14.647 9.342 1.00 67.75 98 LEU A O 1
ATOM 831 N N . ASP A 1 99 ? -16.038 13.530 7.481 1.00 67.12 99 ASP A N 1
ATOM 832 C CA . ASP A 1 99 ? -17.489 13.742 7.604 1.00 67.12 99 ASP A CA 1
ATOM 833 C C . ASP A 1 99 ? -18.223 12.548 8.250 1.00 67.12 99 ASP A C 1
ATOM 835 O O . ASP A 1 99 ? -19.440 12.402 8.116 1.00 67.12 99 ASP A O 1
ATOM 839 N N . LYS A 1 100 ? -17.492 11.648 8.922 1.00 70.44 100 LYS A N 1
ATOM 840 C CA . LYS A 1 100 ? -18.029 10.445 9.579 1.00 70.44 100 LYS A CA 1
ATOM 841 C C . LYS A 1 100 ? -17.643 10.426 11.062 1.00 70.44 100 LYS A C 1
ATOM 843 O O . LYS A 1 100 ? -16.713 9.704 11.429 1.00 70.44 100 LYS A O 1
ATOM 848 N N . PRO A 1 101 ? -18.388 11.149 11.922 1.00 60.88 101 PRO A N 1
ATOM 849 C CA . PRO A 1 101 ? -18.074 11.315 13.344 1.00 60.88 101 PRO A CA 1
ATOM 850 C C . PRO A 1 101 ? -17.834 9.994 14.087 1.00 60.88 101 PRO A C 1
ATOM 852 O O . PRO A 1 101 ? -16.923 9.903 14.905 1.00 60.88 101 PRO A O 1
ATOM 855 N N . ASP A 1 102 ? -18.584 8.942 13.741 1.00 67.06 102 ASP A N 1
ATOM 856 C CA . ASP A 1 102 ? -18.464 7.607 14.349 1.00 67.06 102 ASP A CA 1
ATOM 857 C C . ASP A 1 102 ? -17.093 6.947 14.109 1.00 67.06 102 ASP A C 1
ATOM 859 O O . ASP A 1 102 ? -16.684 6.064 14.864 1.00 67.06 102 ASP A O 1
ATOM 863 N N . ARG A 1 103 ? -16.378 7.372 13.056 1.00 58.84 103 ARG A N 1
ATOM 864 C CA . ARG A 1 103 ? -15.042 6.889 12.663 1.00 58.84 103 ARG A CA 1
ATOM 865 C C . ARG A 1 103 ? -13.916 7.872 13.004 1.00 58.84 103 ARG A C 1
ATOM 867 O O . ARG A 1 103 ? -12.748 7.527 12.858 1.00 58.84 103 ARG A O 1
ATOM 874 N N . THR A 1 104 ? -14.250 9.069 13.478 1.00 56.75 104 THR A N 1
ATOM 875 C CA . THR A 1 104 ? -13.311 10.111 13.913 1.00 56.75 104 THR A CA 1
ATOM 876 C C . THR A 1 104 ? -13.635 10.522 15.340 1.00 56.75 104 THR A C 1
ATOM 878 O O . THR A 1 104 ? -13.945 11.684 15.602 1.00 56.75 104 THR A O 1
ATOM 881 N N . LYS A 1 105 ? -13.599 9.569 16.281 1.00 55.09 105 LYS A N 1
ATOM 882 C CA . LYS A 1 105 ? -13.682 9.930 17.698 1.00 55.09 105 LYS A CA 1
ATOM 883 C C . LYS A 1 105 ? -12.524 10.871 18.015 1.00 55.09 105 LYS A C 1
ATOM 885 O O . LYS A 1 105 ? -11.358 10.490 17.921 1.00 55.09 105 LYS A O 1
ATOM 890 N N . THR A 1 106 ? -12.870 12.111 18.332 1.00 51.59 106 THR A N 1
ATOM 891 C CA . THR A 1 106 ? -11.953 13.117 18.849 1.00 51.59 106 THR A CA 1
ATOM 892 C C . THR A 1 106 ? -11.295 12.532 20.091 1.00 51.59 106 THR A C 1
ATOM 894 O O . THR A 1 106 ? -11.986 11.990 20.952 1.00 51.59 106 THR A O 1
ATOM 897 N N . LEU A 1 107 ? -9.967 12.596 20.175 1.00 57.12 107 LEU A N 1
ATOM 898 C CA . LEU A 1 107 ? -9.291 12.335 21.439 1.00 57.12 107 LEU A CA 1
ATOM 899 C C . LEU A 1 107 ? -9.777 13.403 22.422 1.00 57.12 107 LEU A C 1
ATOM 901 O O . LEU A 1 107 ? -9.438 14.576 22.264 1.00 57.12 107 LEU A O 1
ATOM 905 N N . GLU A 1 108 ? -10.600 13.011 23.393 1.00 51.56 108 GLU A N 1
ATOM 906 C CA . GLU A 1 108 ? -10.736 13.787 24.621 1.00 51.56 108 GLU A CA 1
ATOM 907 C C . GLU A 1 108 ? -9.393 13.653 25.334 1.00 51.56 108 GLU A C 1
ATOM 909 O O . GLU A 1 108 ? -9.000 12.578 25.786 1.00 51.56 108 GLU A O 1
ATOM 914 N N . ILE A 1 109 ? -8.615 14.729 25.270 1.00 49.97 109 ILE A N 1
ATOM 915 C CA . ILE A 1 109 ? -7.389 14.862 26.040 1.00 49.97 109 ILE A CA 1
ATOM 916 C C . ILE A 1 109 ? -7.841 15.389 27.400 1.00 49.97 109 ILE A C 1
ATOM 918 O O . ILE A 1 109 ? -8.239 16.552 27.487 1.00 49.97 109 ILE A O 1
ATOM 922 N N . ASP A 1 110 ? -7.831 14.510 28.403 1.00 42.41 110 ASP A N 1
ATOM 923 C CA . ASP A 1 110 ? -7.921 14.879 29.821 1.00 42.41 110 ASP A CA 1
ATOM 924 C C . ASP A 1 110 ? -6.718 15.738 30.254 1.00 42.41 110 ASP A C 1
ATOM 926 O O . ASP A 1 110 ? -5.575 15.440 29.818 1.00 42.41 110 ASP A O 1
#

Sequence (110 aa):
MDVIIDYEAIEGFVIVGQALISLLENEFEQVIWKSREYIVKGDKWYVYDIIGERSLGYALVDHFDETPPWFKWFLKDENKWVRRSVGVAIHFFGKRVLDKPDRTKTLEID

Foldseek 3Di:
DVVLLVVLDLVSLLVVLQVLLVCCVPCVVVSLVVLVVSQVSSVDQSSLLNNLLGNLLSCCQPVVVPRVVSLVVQCVDPRPSSVVSSVNSVVNNCVVCVPPCVSCPDPPDD

pLDDT: mean 92.35, std 13.05, range [42.41, 98.81]

Radius of gyration: 14.06 Å; chains: 1; bounding box: 33×27×48 Å